Protein AF-A0A0N1HSX8-F1 (afdb_monomer_lite)

Sequence (85 aa):
MLSSDIFQNRDLVRYVLEQYTPTTLKEVVPIDVIMQRVPENYQHAICAMWLTSRYVYQTGIDSNEFDFFRYMTEVSNQVAKNAKQ

Structure (mmCIF, N/CA/C/O backbone):
data_AF-A0A0N1HSX8-F1
#
_entry.id   AF-A0A0N1HSX8-F1
#
loop_
_atom_site.group_PDB
_atom_site.id
_atom_site.type_symbol
_atom_site.label_atom_id
_atom_site.label_alt_id
_atom_site.label_comp_id
_atom_site.label_asym_id
_atom_site.label_entity_id
_atom_site.label_seq_id
_atom_site.pdbx_PDB_ins_code
_atom_site.Cartn_x
_atom_site.Cartn_y
_atom_site.Cartn_z
_atom_site.occupancy
_atom_site.B_iso_or_equiv
_atom_site.auth_seq_id
_atom_site.auth_comp_id
_atom_site.auth_asym_id
_atom_site.auth_atom_id
_atom_site.pdbx_PDB_model_num
ATOM 1 N N . MET A 1 1 ? 1.123 -19.754 -13.537 1.00 34.78 1 MET A N 1
ATOM 2 C CA . MET A 1 1 ? 0.624 -18.435 -13.093 1.00 34.78 1 MET A CA 1
ATOM 3 C C . MET A 1 1 ? 1.798 -17.708 -12.472 1.00 34.78 1 MET A C 1
ATOM 5 O O . MET A 1 1 ? 2.557 -18.361 -11.771 1.00 34.78 1 MET A O 1
ATOM 9 N N . LEU A 1 2 ? 2.000 -16.425 -12.772 1.00 32.66 2 LEU A N 1
ATOM 10 C CA . LEU A 1 2 ? 2.963 -15.589 -12.051 1.00 32.66 2 LEU A CA 1
ATOM 11 C C . LEU A 1 2 ? 2.459 -15.444 -10.607 1.00 32.66 2 LEU A C 1
ATOM 13 O O . LEU A 1 2 ? 1.699 -14.531 -10.298 1.00 32.66 2 LEU A O 1
ATOM 17 N N . SER A 1 3 ? 2.800 -16.409 -9.756 1.00 52.12 3 SER A N 1
ATOM 18 C CA . SER A 1 3 ? 2.569 -16.357 -8.316 1.00 52.12 3 SER A CA 1
ATOM 19 C C . SER A 1 3 ? 3.542 -15.325 -7.757 1.00 52.12 3 SER A C 1
ATOM 21 O O . SER A 1 3 ? 4.683 -15.644 -7.448 1.00 52.12 3 SER A O 1
ATOM 23 N N . SER A 1 4 ? 3.150 -14.053 -7.772 1.00 63.81 4 SER A N 1
ATOM 24 C CA . SER A 1 4 ? 3.975 -12.996 -7.197 1.00 63.81 4 SER A CA 1
ATOM 25 C C . SER A 1 4 ? 3.886 -13.084 -5.677 1.00 63.81 4 SER A C 1
ATOM 27 O O . SER A 1 4 ? 2.835 -12.801 -5.101 1.00 63.81 4 SER A O 1
ATOM 29 N N . ASP A 1 5 ? 4.994 -13.439 -5.028 1.00 78.62 5 ASP A N 1
ATOM 30 C CA . ASP A 1 5 ? 5.106 -13.512 -3.564 1.00 78.62 5 ASP A CA 1
ATOM 31 C C . ASP A 1 5 ? 5.121 -12.126 -2.897 1.00 78.62 5 ASP A C 1
ATOM 33 O O . ASP A 1 5 ? 5.285 -12.005 -1.685 1.00 78.62 5 ASP A O 1
ATOM 37 N N . ILE A 1 6 ? 4.929 -11.051 -3.667 1.00 81.62 6 ILE A N 1
ATOM 38 C CA . ILE A 1 6 ? 5.025 -9.674 -3.182 1.00 81.62 6 ILE A CA 1
ATOM 39 C C . ILE A 1 6 ? 4.065 -9.380 -2.023 1.00 81.62 6 ILE A C 1
ATOM 41 O O . ILE A 1 6 ? 4.416 -8.641 -1.105 1.00 81.62 6 ILE A O 1
ATOM 45 N N . PHE A 1 7 ? 2.882 -10.001 -2.024 1.00 85.62 7 PHE A N 1
ATOM 46 C CA . PHE A 1 7 ? 1.882 -9.813 -0.972 1.00 85.62 7 PHE A CA 1
ATOM 47 C C . PHE A 1 7 ? 2.076 -10.735 0.241 1.00 85.62 7 PHE A C 1
ATOM 49 O O . PHE A 1 7 ? 1.375 -10.576 1.234 1.00 85.62 7 PHE A O 1
ATOM 56 N N . GLN A 1 8 ? 3.083 -11.618 0.228 1.00 87.88 8 GLN A N 1
ATOM 57 C CA . GLN A 1 8 ? 3.535 -12.311 1.443 1.00 87.88 8 GLN A CA 1
ATOM 58 C C . GLN A 1 8 ? 4.212 -11.341 2.428 1.00 87.88 8 GLN A C 1
ATOM 60 O O . GLN A 1 8 ? 4.312 -11.621 3.624 1.00 87.88 8 GLN A O 1
ATOM 65 N N . ASN A 1 9 ? 4.654 -10.170 1.951 1.00 91.38 9 ASN A N 1
ATOM 66 C CA . ASN A 1 9 ? 5.152 -9.105 2.809 1.00 91.38 9 ASN A CA 1
ATOM 67 C C . ASN A 1 9 ? 3.991 -8.440 3.573 1.00 91.38 9 ASN A C 1
ATOM 69 O O . ASN A 1 9 ? 3.292 -7.564 3.059 1.00 91.38 9 ASN A O 1
ATOM 73 N N . ARG A 1 10 ? 3.818 -8.843 4.835 1.00 92.69 10 ARG A N 1
ATOM 74 C CA . ARG A 1 10 ? 2.763 -8.349 5.736 1.00 92.69 10 ARG A CA 1
ATOM 75 C C . ARG A 1 10 ? 2.854 -6.846 6.002 1.00 92.69 10 ARG A C 1
ATOM 77 O O . ARG A 1 10 ? 1.809 -6.218 6.152 1.00 92.69 10 ARG A O 1
ATOM 84 N N . ASP A 1 11 ? 4.055 -6.270 6.005 1.00 94.62 11 ASP A N 1
ATOM 85 C CA . ASP A 1 11 ? 4.248 -4.829 6.204 1.00 94.62 11 ASP A CA 1
ATOM 86 C C . ASP A 1 11 ? 3.761 -4.040 4.988 1.00 94.62 11 ASP A C 1
ATOM 88 O O . ASP A 1 11 ? 3.095 -3.017 5.140 1.00 94.62 11 ASP A O 1
ATOM 92 N N . LEU A 1 12 ? 4.015 -4.548 3.774 1.00 94.69 12 LEU A N 1
ATOM 93 C CA . LEU A 1 12 ? 3.461 -3.971 2.547 1.00 94.69 12 LEU A CA 1
ATOM 94 C C . LEU A 1 12 ? 1.930 -4.035 2.565 1.00 94.69 12 LEU A C 1
ATOM 96 O O . LEU A 1 12 ? 1.276 -3.033 2.282 1.00 94.69 12 LEU A O 1
ATOM 100 N N . VAL A 1 13 ? 1.357 -5.189 2.919 1.00 95.44 13 VAL A N 1
ATOM 101 C CA . VAL A 1 13 ? -0.103 -5.360 2.978 1.00 95.44 13 VAL A CA 1
ATOM 102 C C . VAL A 1 13 ? -0.725 -4.425 4.015 1.00 95.44 13 VAL A C 1
ATOM 104 O O . VAL A 1 13 ? -1.699 -3.739 3.700 1.00 95.44 13 VAL A O 1
ATOM 107 N N . ARG A 1 14 ? -0.151 -4.339 5.224 1.00 96.44 14 ARG A N 1
ATOM 108 C CA . ARG A 1 14 ? -0.605 -3.399 6.258 1.00 96.44 14 ARG A CA 1
ATOM 109 C C . ARG A 1 14 ? -0.541 -1.967 5.744 1.00 96.44 14 ARG A C 1
ATOM 111 O O . ARG A 1 14 ? -1.555 -1.279 5.780 1.00 96.44 14 ARG A O 1
ATOM 118 N N . TYR A 1 15 ? 0.609 -1.546 5.220 1.00 96.81 15 TYR A N 1
ATOM 119 C CA . TYR A 1 15 ? 0.799 -0.197 4.694 1.00 96.81 15 TYR A CA 1
ATOM 120 C C . TYR A 1 15 ? -0.250 0.145 3.630 1.00 96.81 15 TYR A C 1
ATOM 122 O O . TYR A 1 15 ? -0.910 1.179 3.723 1.00 96.81 15 TYR A O 1
ATOM 130 N N . VAL A 1 16 ? -0.472 -0.734 2.646 1.00 96.62 16 VAL A N 1
ATOM 131 C CA . VAL A 1 16 ? -1.466 -0.476 1.596 1.00 96.62 16 VAL A CA 1
ATOM 132 C C . VAL A 1 16 ? -2.879 -0.412 2.172 1.00 96.62 16 VAL A C 1
ATOM 134 O O . VAL A 1 16 ? -3.628 0.503 1.828 1.00 96.62 16 VAL A O 1
ATOM 137 N N . LEU A 1 17 ? -3.249 -1.320 3.079 1.00 96.44 17 LEU A N 1
ATOM 138 C CA . LEU A 1 17 ? -4.561 -1.274 3.725 1.00 96.44 17 LEU A CA 1
ATOM 139 C C . LEU A 1 17 ? -4.739 -0.006 4.570 1.00 96.44 17 LEU A C 1
ATOM 141 O O . LEU A 1 17 ? -5.833 0.556 4.572 1.00 96.44 17 LEU A O 1
ATOM 145 N N . GLU A 1 18 ? -3.699 0.505 5.228 1.00 95.81 18 GLU A N 1
ATOM 146 C CA . GLU A 1 18 ? -3.761 1.785 5.945 1.00 95.81 18 GLU A CA 1
ATOM 147 C C . GLU A 1 18 ? -3.997 2.970 5.009 1.00 95.81 18 GLU A C 1
ATOM 149 O O . GLU A 1 18 ? -4.765 3.874 5.357 1.00 95.81 18 GLU A O 1
ATOM 154 N N . GLN A 1 19 ? -3.349 2.976 3.840 1.00 95.50 19 GLN A N 1
A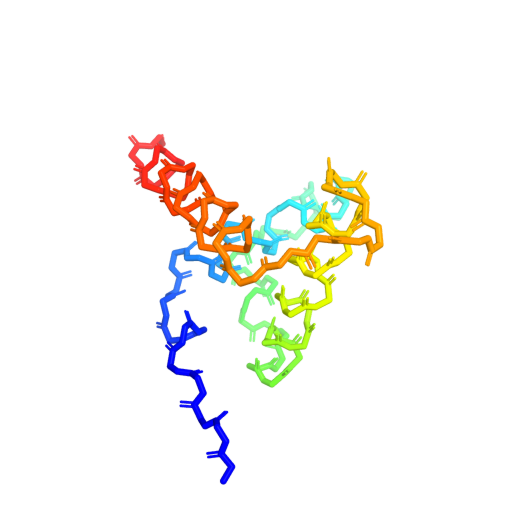TOM 155 C CA . GLN A 1 19 ? -3.517 4.029 2.836 1.00 95.50 19 GLN A CA 1
ATOM 156 C C . GLN A 1 19 ? -4.865 3.938 2.112 1.00 95.50 19 GLN A C 1
ATOM 158 O O . GLN A 1 19 ? -5.435 4.961 1.737 1.00 95.50 19 GLN A O 1
ATOM 163 N N . TYR A 1 20 ? -5.366 2.723 1.892 1.00 95.00 20 TYR A N 1
ATOM 164 C CA . TYR A 1 20 ? -6.632 2.465 1.210 1.00 95.00 20 TYR A CA 1
ATOM 165 C C . TYR A 1 20 ? -7.844 2.726 2.113 1.00 95.00 20 TYR A C 1
ATOM 167 O O . TYR A 1 20 ? -8.864 3.241 1.657 1.00 95.00 20 TYR A O 1
ATOM 175 N N . THR A 1 21 ? -7.748 2.366 3.394 1.00 95.62 21 THR A N 1
ATOM 176 C CA . THR A 1 21 ? -8.880 2.443 4.320 1.00 95.62 21 THR A CA 1
ATOM 177 C C . THR A 1 21 ? -9.200 3.903 4.665 1.00 95.62 21 THR A C 1
ATOM 179 O O . THR A 1 21 ? -8.322 4.613 5.171 1.00 95.62 21 THR A O 1
ATOM 182 N N . PRO A 1 22 ? -10.456 4.356 4.478 1.00 95.38 22 PRO A N 1
ATOM 183 C CA . PRO A 1 22 ? -10.878 5.700 4.863 1.00 95.38 22 PRO A CA 1
ATOM 184 C C . PRO A 1 22 ? -10.597 6.007 6.338 1.00 95.38 22 PRO A C 1
ATOM 186 O O . PRO A 1 22 ? -10.810 5.161 7.207 1.00 95.38 22 PRO A O 1
ATOM 189 N N . THR A 1 23 ? -10.168 7.235 6.640 1.00 95.00 23 THR A N 1
ATOM 190 C CA . THR A 1 23 ? -9.846 7.664 8.015 1.00 95.00 23 THR A CA 1
ATOM 191 C C . THR A 1 23 ? -11.014 7.466 8.978 1.00 95.00 23 THR A C 1
ATOM 193 O O . THR A 1 23 ? -10.816 6.920 10.056 1.00 95.00 23 THR A O 1
ATOM 196 N N . THR A 1 24 ? -12.237 7.778 8.546 1.00 96.81 24 THR A N 1
ATOM 197 C CA . THR A 1 24 ? -13.461 7.592 9.342 1.00 96.81 24 THR A CA 1
ATOM 198 C C . THR A 1 24 ? -13.702 6.138 9.746 1.00 96.81 24 THR A C 1
ATOM 200 O O . THR A 1 24 ? -14.234 5.873 10.818 1.00 96.81 24 THR A O 1
ATOM 203 N N . LEU A 1 25 ? -13.291 5.170 8.918 1.00 95.56 25 LEU A N 1
ATOM 204 C CA . LEU A 1 25 ? -13.387 3.751 9.258 1.00 95.56 25 LEU A CA 1
ATOM 205 C C . LEU A 1 25 ? -12.276 3.336 10.231 1.00 95.56 25 LEU A C 1
ATOM 207 O O . LEU A 1 25 ? -12.527 2.545 11.138 1.00 95.56 25 LEU A O 1
ATOM 211 N N . LYS A 1 26 ? -11.073 3.900 10.083 1.00 94.94 26 LYS A N 1
ATOM 212 C CA . LYS A 1 26 ? -9.942 3.643 10.990 1.00 94.94 26 LYS A CA 1
ATOM 213 C C . LYS A 1 26 ? -10.182 4.171 12.408 1.00 94.94 26 LYS A C 1
ATOM 215 O O . LYS A 1 26 ? -9.654 3.597 13.354 1.00 94.94 26 LYS A O 1
ATOM 220 N N . GLU A 1 27 ? -10.998 5.213 12.565 1.00 95.50 27 GLU A N 1
ATOM 221 C CA . GLU A 1 27 ? -11.403 5.751 13.875 1.00 95.50 27 GLU A CA 1
ATOM 222 C C . GLU A 1 27 ? -12.246 4.762 14.694 1.00 95.50 27 GLU A C 1
ATOM 224 O O . GLU A 1 27 ? -12.191 4.771 15.922 1.00 95.50 27 GLU A O 1
ATOM 229 N N . VAL A 1 28 ? -13.010 3.894 14.024 1.00 97.00 28 VAL A N 1
ATOM 230 C CA . VAL 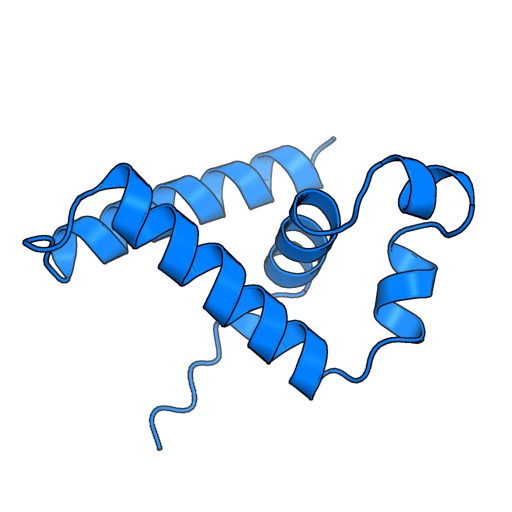A 1 28 ? -13.919 2.934 14.674 1.00 97.00 28 VAL A CA 1
ATOM 231 C C . VAL A 1 28 ? -13.417 1.491 14.622 1.00 97.00 28 VAL A C 1
ATOM 233 O O . VAL A 1 28 ? -13.792 0.678 15.469 1.00 97.00 28 VAL A O 1
ATOM 236 N N . VAL A 1 29 ? -12.575 1.147 13.643 1.00 96.19 29 VAL A N 1
ATOM 237 C CA . VAL A 1 29 ? -11.981 -0.185 13.489 1.00 96.19 29 VAL A CA 1
ATOM 238 C C . VAL A 1 29 ? -10.475 -0.044 13.227 1.00 96.19 29 VAL A C 1
ATOM 240 O O . VAL A 1 29 ? -10.088 0.362 12.131 1.00 96.19 29 VAL A O 1
ATOM 243 N N . PRO A 1 30 ? -9.613 -0.422 14.193 1.00 95.31 30 PRO A N 1
ATOM 244 C CA . PRO A 1 30 ? -8.164 -0.410 14.005 1.00 95.31 30 PRO A CA 1
ATOM 245 C C . PRO A 1 30 ? -7.722 -1.296 12.838 1.00 95.31 30 PRO A C 1
ATOM 247 O O . PRO A 1 30 ? -8.345 -2.326 12.561 1.00 95.31 30 PRO A O 1
ATOM 250 N N . ILE A 1 31 ? -6.605 -0.943 12.197 1.00 95.31 31 ILE A N 1
ATOM 251 C CA . ILE A 1 31 ? -6.128 -1.645 10.998 1.00 95.31 31 ILE A CA 1
ATOM 252 C C . ILE A 1 31 ? -5.901 -3.144 11.229 1.00 95.31 31 ILE A C 1
ATOM 254 O O . ILE A 1 31 ? -6.272 -3.956 10.386 1.00 95.31 31 ILE A O 1
ATOM 258 N N . ASP A 1 32 ? -5.397 -3.529 12.400 1.00 95.19 32 ASP A N 1
ATOM 259 C CA . ASP A 1 32 ? -5.172 -4.935 12.751 1.00 95.19 32 ASP A CA 1
ATOM 260 C C . ASP A 1 32 ? -6.463 -5.750 12.740 1.00 95.19 32 ASP A C 1
ATOM 262 O O . ASP A 1 32 ? -6.490 -6.894 12.287 1.00 95.19 32 ASP A O 1
ATOM 266 N N . VAL A 1 33 ? -7.565 -5.137 13.176 1.00 97.25 33 VAL A N 1
ATOM 267 C CA . VAL A 1 33 ? -8.887 -5.764 13.160 1.00 97.25 33 VAL A CA 1
ATOM 268 C C . VAL A 1 33 ? -9.405 -5.875 11.726 1.00 97.25 33 VAL A C 1
ATOM 270 O O . VAL A 1 33 ? -10.011 -6.886 11.371 1.00 97.25 33 VAL A O 1
ATOM 273 N N . ILE A 1 34 ? -9.143 -4.878 10.876 1.00 96.06 34 ILE A N 1
ATOM 274 C CA . ILE A 1 34 ? -9.479 -4.939 9.444 1.00 96.06 34 ILE A CA 1
ATOM 275 C C . ILE A 1 34 ? -8.718 -6.090 8.776 1.00 96.06 34 ILE A C 1
ATOM 277 O O . ILE A 1 34 ? -9.338 -6.922 8.117 1.00 96.06 34 ILE A O 1
ATOM 281 N N . MET A 1 35 ? -7.408 -6.198 9.007 1.00 95.94 35 MET A N 1
ATOM 282 C CA . MET A 1 35 ? -6.567 -7.273 8.465 1.00 95.94 35 MET A CA 1
ATOM 283 C C . MET A 1 35 ? -6.986 -8.669 8.942 1.00 95.94 35 MET A C 1
ATOM 285 O O . MET A 1 35 ? -6.774 -9.645 8.229 1.00 95.94 35 MET A O 1
ATOM 289 N N . GLN A 1 36 ? -7.573 -8.792 10.133 1.00 97.12 36 GLN A N 1
ATOM 290 C CA . GLN A 1 36 ? -8.118 -10.063 10.621 1.00 97.12 36 GLN A CA 1
ATOM 291 C C . GLN A 1 36 ? -9.474 -10.407 9.991 1.00 97.12 36 GLN A C 1
ATOM 293 O O . GLN A 1 36 ? -9.764 -11.577 9.756 1.00 97.12 36 GLN A O 1
ATOM 298 N N . ARG A 1 37 ? -10.326 -9.403 9.743 1.00 96.19 37 ARG A N 1
ATOM 299 C CA . ARG A 1 37 ? -11.694 -9.602 9.231 1.00 96.19 37 ARG A CA 1
ATOM 300 C C . ARG A 1 37 ? -11.753 -9.776 7.719 1.00 96.19 37 ARG A C 1
ATOM 302 O O . ARG A 1 37 ? -12.652 -10.454 7.229 1.00 96.19 37 ARG A O 1
ATOM 309 N N . VAL A 1 38 ? -10.850 -9.134 6.982 1.00 95.62 38 VAL A N 1
ATOM 310 C CA . VAL A 1 38 ? -10.821 -9.189 5.518 1.00 95.62 38 VAL A CA 1
ATOM 311 C C . VAL A 1 38 ? -10.079 -10.454 5.075 1.00 95.62 38 VAL A C 1
ATOM 313 O O . VAL A 1 38 ? -8.917 -10.616 5.437 1.00 95.62 38 VAL A O 1
ATOM 316 N N . PRO A 1 39 ? -10.691 -11.338 4.270 1.00 96.31 39 PRO A N 1
ATOM 317 C CA . PRO A 1 39 ? -10.001 -12.482 3.679 1.00 96.31 39 PRO A CA 1
ATOM 318 C C . PRO A 1 39 ? -8.717 -12.099 2.930 1.00 96.31 39 PRO A C 1
ATOM 320 O O . PRO A 1 39 ? -8.681 -11.104 2.207 1.00 96.31 39 PRO A O 1
ATOM 323 N N . GLU A 1 40 ? -7.673 -12.914 3.073 1.00 93.75 40 GLU A N 1
ATOM 324 C CA . GLU A 1 40 ? -6.335 -12.663 2.514 1.00 93.75 40 GLU A CA 1
ATOM 325 C C . GLU A 1 40 ? -6.357 -12.400 0.999 1.00 93.75 40 GLU A C 1
ATOM 327 O O . GLU A 1 40 ? -5.746 -11.451 0.511 1.00 93.75 40 GLU A O 1
ATOM 332 N N . ASN A 1 41 ? -7.146 -13.171 0.247 1.00 93.69 41 ASN A N 1
ATOM 333 C CA . ASN A 1 41 ? -7.299 -12.983 -1.196 1.00 93.69 41 ASN A CA 1
ATOM 334 C C . ASN A 1 41 ? -7.852 -11.593 -1.567 1.00 93.69 41 ASN A C 1
ATOM 336 O O . ASN A 1 41 ? -7.452 -11.028 -2.586 1.00 93.69 41 ASN A O 1
ATOM 340 N N . TYR A 1 42 ? -8.728 -11.013 -0.744 1.00 95.56 42 TYR A N 1
ATOM 341 C CA . TYR A 1 42 ? -9.206 -9.647 -0.945 1.00 95.56 42 TYR A CA 1
ATOM 342 C C . TYR A 1 42 ? -8.169 -8.608 -0.540 1.00 95.56 42 TYR A C 1
ATOM 344 O O . TYR A 1 42 ? -8.058 -7.589 -1.219 1.00 95.56 42 TYR A O 1
ATOM 352 N N . GLN A 1 43 ? -7.366 -8.866 0.495 1.00 95.19 43 GLN A N 1
ATOM 353 C CA . GLN A 1 43 ? -6.235 -7.993 0.825 1.00 95.19 43 GLN A CA 1
ATOM 354 C C . GLN A 1 43 ? -5.269 -7.899 -0.362 1.00 95.19 43 GLN A C 1
ATOM 356 O O . GLN A 1 43 ? -4.877 -6.799 -0.749 1.00 95.19 43 GLN A O 1
ATOM 361 N N . HIS A 1 44 ? -4.964 -9.028 -1.010 1.00 94.06 44 HIS A N 1
ATOM 362 C CA . HIS A 1 44 ? -4.114 -9.065 -2.204 1.00 94.06 44 HIS A CA 1
ATOM 363 C C . HIS A 1 44 ? -4.739 -8.319 -3.389 1.00 94.06 44 HIS A C 1
ATOM 365 O O . HIS A 1 44 ? -4.053 -7.553 -4.065 1.00 94.06 44 HIS A O 1
ATOM 371 N N . ALA A 1 45 ? -6.045 -8.486 -3.618 1.00 94.56 45 ALA A N 1
ATOM 372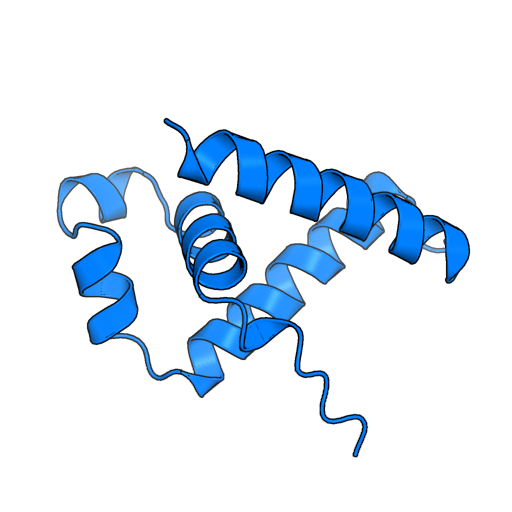 C CA . ALA A 1 45 ? -6.757 -7.763 -4.671 1.00 94.56 45 ALA A CA 1
ATOM 373 C C . ALA A 1 45 ? -6.741 -6.240 -4.442 1.00 94.56 45 ALA A C 1
ATOM 375 O O . ALA A 1 45 ? -6.480 -5.481 -5.377 1.00 94.56 45 ALA A O 1
ATOM 376 N N . ILE A 1 46 ? -6.960 -5.795 -3.199 1.00 95.38 46 ILE A N 1
ATOM 377 C CA . ILE A 1 46 ? -6.860 -4.381 -2.809 1.00 95.38 46 ILE A CA 1
ATOM 378 C C . ILE A 1 46 ? -5.437 -3.871 -3.038 1.00 95.38 46 ILE A C 1
ATOM 380 O O . ILE A 1 46 ? -5.264 -2.801 -3.619 1.00 95.38 46 ILE A O 1
ATOM 384 N N . CYS A 1 47 ? -4.420 -4.643 -2.641 1.00 95.62 47 CYS A N 1
ATOM 385 C CA . CYS A 1 47 ? -3.028 -4.253 -2.834 1.00 95.62 47 CYS A CA 1
ATOM 386 C C . CYS A 1 47 ? -2.685 -4.069 -4.314 1.00 95.62 47 CYS A C 1
ATOM 388 O O . CYS A 1 47 ? -2.136 -3.033 -4.688 1.00 95.62 47 CYS A O 1
ATOM 390 N N . ALA A 1 48 ? -3.057 -5.030 -5.161 1.00 93.81 48 ALA A N 1
ATOM 391 C CA . ALA A 1 48 ? -2.850 -4.936 -6.602 1.00 93.81 48 ALA A CA 1
ATOM 392 C C . ALA A 1 48 ? -3.553 -3.702 -7.192 1.00 93.81 48 ALA A C 1
ATOM 394 O O . ALA A 1 48 ? -2.921 -2.894 -7.867 1.00 93.81 48 ALA A O 1
ATOM 395 N N . MET A 1 49 ? -4.837 -3.506 -6.878 1.00 95.00 49 MET A N 1
ATOM 396 C CA . MET A 1 49 ? -5.623 -2.371 -7.372 1.00 95.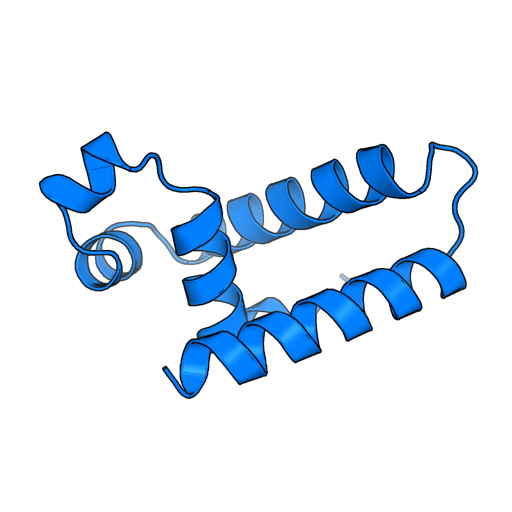00 49 MET A CA 1
ATOM 397 C C . MET A 1 49 ? -5.032 -1.021 -6.943 1.00 95.00 49 MET A C 1
ATOM 399 O O . MET A 1 49 ? -4.874 -0.118 -7.771 1.00 95.00 49 MET A O 1
ATOM 403 N N . TRP A 1 50 ? -4.665 -0.877 -5.670 1.00 96.00 50 TRP A N 1
ATOM 404 C CA . TRP A 1 50 ? -4.128 0.370 -5.127 1.00 96.00 50 TRP A CA 1
ATOM 405 C C . TRP A 1 50 ? -2.749 0.711 -5.708 1.00 96.00 50 TRP A C 1
ATOM 407 O O . TRP A 1 50 ? -2.520 1.854 -6.107 1.00 96.00 50 TRP A O 1
ATOM 417 N N . LEU A 1 51 ? -1.854 -0.279 -5.817 1.00 94.88 51 LEU A N 1
ATOM 418 C CA . LEU A 1 51 ? -0.521 -0.090 -6.401 1.00 94.88 51 LEU A CA 1
ATOM 419 C C . LEU A 1 51 ? -0.609 0.248 -7.891 1.00 94.88 51 LEU A C 1
ATOM 421 O O . LEU A 1 51 ? -0.014 1.225 -8.340 1.00 94.88 51 LEU A O 1
ATOM 425 N N . THR A 1 52 ? -1.385 -0.521 -8.659 1.00 92.31 52 THR A N 1
ATOM 426 C CA . THR A 1 52 ? -1.510 -0.312 -10.106 1.00 92.31 52 THR A CA 1
ATOM 427 C C . THR A 1 52 ? -2.175 1.021 -10.424 1.00 92.31 52 THR A C 1
ATOM 429 O O . THR A 1 52 ? -1.676 1.753 -11.275 1.00 92.31 52 THR A O 1
ATOM 432 N N . SER A 1 53 ? -3.262 1.378 -9.732 1.00 93.75 53 SER A N 1
ATOM 433 C CA . SER A 1 53 ? -3.939 2.657 -9.978 1.00 93.75 53 SER A CA 1
ATOM 434 C C . SER A 1 53 ? -3.012 3.845 -9.713 1.00 93.75 53 SER A C 1
ATOM 436 O O . SER A 1 53 ? -2.893 4.721 -10.567 1.00 93.75 53 SER A O 1
ATOM 438 N N . ARG A 1 54 ? -2.289 3.859 -8.586 1.00 94.38 54 ARG A N 1
ATOM 439 C CA . ARG A 1 54 ? -1.327 4.933 -8.284 1.00 94.38 54 ARG A CA 1
ATOM 440 C C . ARG A 1 54 ? -0.163 4.965 -9.259 1.00 94.38 54 ARG A C 1
ATOM 442 O O . ARG A 1 54 ? 0.204 6.053 -9.682 1.00 94.38 54 ARG A O 1
ATOM 449 N N . TYR A 1 55 ? 0.385 3.811 -9.630 1.00 94.75 55 TYR A N 1
ATOM 450 C CA . TYR A 1 55 ? 1.442 3.739 -10.634 1.00 94.75 55 TYR A CA 1
ATOM 451 C C . TYR A 1 55 ? 1.002 4.382 -11.955 1.00 94.75 55 TYR A C 1
ATOM 453 O O . TYR A 1 55 ? 1.676 5.292 -12.437 1.00 94.75 55 TYR A O 1
ATOM 461 N N . VAL A 1 56 ? -0.159 3.986 -12.487 1.00 93.25 56 VAL A N 1
ATOM 462 C CA . VAL A 1 56 ? -0.690 4.519 -13.753 1.00 93.25 56 VAL A CA 1
ATOM 463 C C . VAL A 1 56 ? -0.956 6.022 -13.654 1.00 93.25 56 VAL A C 1
ATOM 465 O O . VAL A 1 56 ? -0.574 6.769 -14.552 1.00 93.25 56 VAL A O 1
ATOM 468 N N . TYR A 1 57 ? -1.551 6.497 -12.556 1.00 92.62 57 TYR A N 1
ATOM 469 C CA . TYR A 1 57 ? -1.797 7.933 -12.374 1.00 92.62 57 TYR A CA 1
ATOM 470 C C . TYR A 1 57 ? -0.515 8.753 -12.166 1.00 92.62 57 TYR A C 1
ATOM 472 O O . TYR A 1 57 ? -0.487 9.922 -12.539 1.00 92.62 57 TYR A O 1
ATOM 480 N N . GLN A 1 58 ? 0.534 8.173 -11.578 1.00 90.12 58 GLN A N 1
ATOM 481 C CA . GLN A 1 58 ? 1.797 8.868 -11.312 1.00 90.12 58 GLN A CA 1
ATOM 482 C C . GLN A 1 58 ? 2.725 8.893 -12.533 1.00 90.12 58 GLN A C 1
ATOM 484 O O . GLN A 1 58 ? 3.441 9.872 -12.731 1.00 90.12 58 GLN A O 1
ATOM 489 N N . THR A 1 59 ? 2.741 7.821 -13.325 1.00 90.12 59 THR A N 1
ATOM 490 C CA . THR A 1 59 ? 3.726 7.622 -14.404 1.00 90.12 59 THR A CA 1
ATOM 491 C C . THR A 1 59 ? 3.139 7.753 -15.809 1.00 90.12 59 THR A C 1
ATOM 493 O O . THR A 1 59 ? 3.892 7.906 -16.767 1.00 90.12 59 THR A O 1
ATOM 496 N N . GLY A 1 60 ? 1.810 7.771 -15.941 1.00 88.81 60 GLY A N 1
ATOM 497 C CA . GLY A 1 60 ? 1.120 7.817 -17.228 1.00 88.81 60 GLY A CA 1
ATOM 498 C C . GLY A 1 60 ? 0.934 6.434 -17.858 1.00 88.81 60 GLY A C 1
ATOM 499 O O . GLY A 1 60 ? 1.430 5.423 -17.362 1.00 88.81 60 GLY A O 1
ATOM 500 N N . ILE A 1 61 ? 0.179 6.391 -18.960 1.00 83.00 61 ILE A N 1
ATOM 501 C CA . ILE A 1 61 ? -0.200 5.140 -19.640 1.00 83.00 61 ILE A CA 1
ATOM 502 C C . ILE A 1 61 ? 0.929 4.542 -20.497 1.00 83.00 61 ILE A C 1
ATOM 504 O O . ILE A 1 61 ? 0.912 3.347 -20.762 1.00 83.00 61 ILE A O 1
ATOM 508 N N . ASP A 1 62 ? 1.921 5.356 -20.873 1.00 86.75 62 ASP A N 1
ATOM 509 C CA . ASP A 1 62 ? 3.085 4.958 -21.684 1.00 86.75 62 ASP A CA 1
ATOM 510 C C . ASP A 1 62 ? 4.279 4.480 -20.829 1.00 86.75 62 ASP A C 1
ATOM 512 O O . ASP A 1 62 ? 5.420 4.425 -21.292 1.00 86.75 62 ASP A O 1
ATOM 516 N N . SER A 1 63 ? 4.036 4.184 -19.553 1.00 88.50 63 SER A N 1
ATOM 517 C CA . SER A 1 63 ? 5.048 3.758 -18.587 1.00 88.50 63 SER A CA 1
ATOM 518 C C . SER A 1 63 ? 5.499 2.308 -18.820 1.00 88.50 63 SER A C 1
ATOM 520 O O . SER A 1 63 ? 4.751 1.478 -19.340 1.00 88.50 63 SER A O 1
ATOM 522 N N . ASN A 1 64 ? 6.754 2.000 -18.469 1.00 90.56 64 ASN A N 1
ATOM 523 C CA . ASN A 1 64 ? 7.373 0.689 -18.727 1.00 90.56 64 ASN A CA 1
ATOM 524 C C . ASN A 1 64 ? 7.799 -0.048 -17.442 1.00 90.56 64 ASN A C 1
ATOM 526 O O . ASN A 1 64 ? 7.605 0.422 -16.316 1.00 90.56 64 ASN A O 1
ATOM 530 N N . GLU A 1 65 ? 8.433 -1.212 -17.598 1.00 90.56 65 GLU A N 1
ATOM 531 C CA . GLU A 1 65 ? 8.815 -2.071 -16.474 1.00 90.56 65 GLU A CA 1
ATOM 532 C C . GLU A 1 65 ? 9.857 -1.415 -15.549 1.00 90.56 65 GLU A C 1
ATOM 534 O O . GLU A 1 65 ? 9.832 -1.643 -14.337 1.00 90.56 65 GLU A O 1
ATOM 539 N N . PHE A 1 66 ? 10.746 -0.563 -16.077 1.00 92.44 66 PHE A N 1
ATOM 540 C CA . PHE A 1 66 ? 11.705 0.192 -15.262 1.00 92.44 66 PHE A CA 1
ATOM 541 C C . PHE A 1 66 ? 11.022 1.285 -14.438 1.00 92.44 66 PHE A C 1
ATOM 543 O O . PHE A 1 66 ? 11.421 1.520 -13.294 1.00 92.44 66 PHE A O 1
ATOM 550 N N . ASP A 1 67 ? 9.995 1.940 -14.985 1.00 93.88 67 ASP A N 1
ATOM 551 C CA . ASP A 1 67 ? 9.161 2.876 -14.223 1.00 93.88 67 ASP A CA 1
ATOM 552 C C . ASP A 1 67 ? 8.450 2.154 -13.081 1.00 93.88 67 ASP A C 1
ATOM 554 O O . ASP A 1 67 ? 8.462 2.630 -11.943 1.00 93.88 67 ASP A O 1
ATOM 558 N N . PHE A 1 68 ? 7.890 0.974 -13.361 1.00 92.06 68 PHE A N 1
ATOM 559 C CA . PHE A 1 68 ? 7.232 0.162 -12.342 1.00 92.06 68 PHE A CA 1
ATOM 560 C C . PHE A 1 68 ? 8.214 -0.281 -11.251 1.00 92.06 68 PHE A C 1
ATOM 562 O O . PHE A 1 68 ? 7.910 -0.192 -10.060 1.00 92.06 68 PHE A O 1
ATOM 569 N N . PHE A 1 69 ? 9.424 -0.697 -11.632 1.00 92.38 69 PHE A N 1
ATOM 570 C CA . PHE A 1 69 ? 10.469 -1.063 -10.679 1.00 92.38 69 PHE A CA 1
ATOM 571 C C . PHE A 1 69 ? 10.865 0.108 -9.764 1.00 92.38 69 PHE A C 1
ATOM 573 O O . PHE A 1 69 ? 10.964 -0.064 -8.543 1.00 92.38 69 PHE A O 1
ATOM 580 N N . ARG A 1 70 ? 11.056 1.313 -10.323 1.00 94.62 70 ARG A N 1
ATOM 581 C CA . ARG A 1 70 ? 11.326 2.524 -9.527 1.00 94.62 70 ARG A CA 1
ATOM 582 C C . ARG A 1 70 ? 10.174 2.835 -8.576 1.00 94.62 70 ARG A C 1
ATOM 584 O O . ARG A 1 70 ? 10.416 3.004 -7.382 1.00 94.62 70 ARG A O 1
ATOM 591 N N . TYR A 1 71 ? 8.942 2.819 -9.079 1.00 95.44 71 TYR A N 1
ATOM 592 C CA . TYR A 1 71 ? 7.737 3.024 -8.276 1.00 95.44 71 TYR A CA 1
ATOM 593 C C . TYR A 1 71 ? 7.665 2.045 -7.091 1.00 95.44 71 TYR A C 1
ATOM 595 O O . TYR A 1 71 ? 7.518 2.459 -5.940 1.00 95.44 71 TYR A O 1
ATOM 603 N N . MET A 1 72 ? 7.856 0.747 -7.333 1.00 94.31 72 MET A N 1
ATOM 604 C CA . MET A 1 72 ? 7.824 -0.264 -6.269 1.00 94.31 72 MET A CA 1
ATOM 605 C C . MET A 1 72 ? 8.982 -0.124 -5.272 1.00 94.31 72 MET A C 1
ATOM 607 O O . MET A 1 72 ? 8.810 -0.411 -4.084 1.00 94.31 72 MET A O 1
ATOM 611 N N . THR A 1 73 ? 10.147 0.350 -5.719 1.00 94.62 73 THR A N 1
ATOM 612 C CA . THR A 1 73 ? 11.281 0.672 -4.837 1.00 94.62 73 THR A CA 1
ATOM 613 C C . THR A 1 73 ? 10.935 1.836 -3.905 1.00 94.62 73 THR A C 1
ATOM 615 O O . THR A 1 73 ? 11.192 1.771 -2.700 1.00 94.62 73 THR A O 1
ATOM 618 N N . GLU A 1 74 ? 10.297 2.886 -4.426 1.00 95.44 74 GLU A N 1
ATOM 619 C CA . GLU A 1 74 ? 9.816 4.016 -3.624 1.00 95.44 74 GLU A CA 1
ATOM 620 C C . GLU A 1 74 ? 8.762 3.583 -2.601 1.00 95.44 74 GLU A C 1
ATOM 622 O O . GLU A 1 74 ? 8.870 3.950 -1.428 1.00 95.44 74 GLU A O 1
ATOM 627 N N . VAL A 1 75 ? 7.788 2.765 -3.015 1.00 95.44 75 VAL A N 1
ATOM 628 C CA . VAL A 1 75 ? 6.780 2.184 -2.113 1.00 95.44 75 VAL A CA 1
ATOM 629 C C . VAL A 1 75 ? 7.456 1.366 -1.013 1.00 95.44 75 VAL A C 1
ATOM 631 O O . VAL A 1 75 ? 7.170 1.574 0.163 1.00 95.44 75 VAL A O 1
ATOM 634 N N . SER A 1 76 ? 8.408 0.497 -1.356 1.00 93.81 76 SER A N 1
ATOM 635 C CA . SER A 1 76 ? 9.115 -0.341 -0.375 1.00 93.81 76 SER A CA 1
ATOM 636 C C . SER A 1 76 ? 9.882 0.498 0.654 1.00 93.81 76 SER A C 1
ATOM 638 O O . SER A 1 76 ? 9.867 0.200 1.850 1.00 93.81 76 SER A O 1
ATOM 640 N N . ASN A 1 77 ? 10.492 1.603 0.218 1.00 95.44 77 ASN A N 1
ATOM 641 C CA . ASN A 1 77 ? 11.144 2.555 1.115 1.00 95.44 77 ASN A CA 1
ATOM 642 C C . ASN A 1 77 ? 10.145 3.265 2.044 1.00 95.44 77 ASN A C 1
ATOM 644 O O . ASN A 1 77 ? 10.488 3.569 3.187 1.00 95.44 77 ASN A O 1
ATOM 648 N N . GLN A 1 78 ? 8.925 3.548 1.580 1.00 95.00 78 GLN A N 1
ATOM 649 C CA . GLN A 1 78 ? 7.865 4.131 2.412 1.00 95.00 78 GLN A CA 1
ATOM 650 C C . GLN A 1 78 ? 7.342 3.131 3.444 1.00 95.00 78 GLN A C 1
ATOM 652 O O . GLN A 1 78 ? 7.218 3.493 4.613 1.00 95.00 78 GLN A O 1
ATOM 657 N N . VAL A 1 79 ? 7.133 1.873 3.044 1.00 94.75 79 VAL A N 1
ATOM 658 C CA . VAL A 1 79 ? 6.772 0.772 3.953 1.00 94.75 79 VAL A CA 1
ATOM 659 C C . VAL A 1 79 ? 7.811 0.649 5.070 1.00 94.75 79 VAL A C 1
ATOM 661 O O . VAL A 1 79 ? 7.463 0.682 6.247 1.00 94.75 79 VAL A O 1
ATOM 664 N N . ALA A 1 80 ? 9.102 0.617 4.723 1.00 92.62 80 ALA A N 1
ATOM 665 C CA . ALA A 1 80 ? 10.185 0.512 5.702 1.00 92.62 80 ALA A CA 1
ATOM 666 C C . ALA A 1 80 ? 10.296 1.72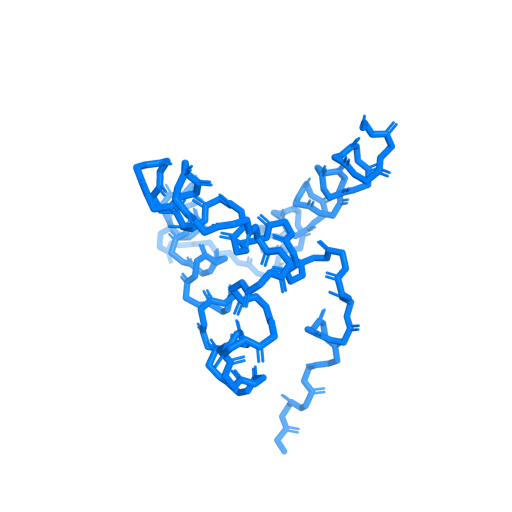5 6.648 1.00 92.62 80 ALA A C 1
ATOM 668 O O . ALA A 1 80 ? 10.829 1.595 7.751 1.00 92.62 80 ALA A O 1
ATOM 669 N N . LYS A 1 81 ? 9.839 2.911 6.225 1.00 91.38 81 LYS A N 1
ATOM 670 C CA . LYS A 1 81 ? 9.763 4.104 7.085 1.00 91.38 81 LYS A CA 1
ATOM 671 C C . LYS A 1 81 ? 8.574 4.028 8.038 1.00 91.38 81 LYS A C 1
ATOM 673 O O . LYS A 1 81 ? 8.745 4.325 9.213 1.00 91.38 81 LYS A O 1
ATOM 678 N N . ASN A 1 82 ? 7.411 3.616 7.538 1.00 86.81 82 ASN A N 1
ATOM 679 C CA . ASN A 1 82 ? 6.184 3.492 8.321 1.00 86.81 82 ASN A CA 1
ATOM 680 C C . ASN A 1 82 ? 6.303 2.395 9.395 1.00 86.81 82 ASN A C 1
ATOM 682 O O . ASN A 1 82 ? 5.933 2.630 10.533 1.00 86.81 82 ASN A O 1
ATOM 686 N N . ALA A 1 83 ? 6.950 1.265 9.089 1.00 78.38 83 ALA A N 1
ATOM 687 C CA . ALA A 1 83 ? 7.183 0.185 10.055 1.00 78.38 83 ALA A CA 1
ATOM 688 C C . ALA A 1 83 ? 8.128 0.551 11.223 1.00 78.38 83 ALA A C 1
ATOM 690 O O . ALA A 1 83 ? 8.219 -0.190 12.199 1.00 78.38 83 ALA A O 1
ATOM 691 N N . LYS A 1 84 ? 8.877 1.658 11.119 1.00 67.31 84 LYS A N 1
ATOM 692 C CA . LYS A 1 84 ? 9.779 2.160 12.174 1.00 67.31 84 LYS A CA 1
ATOM 693 C C . LYS A 1 84 ? 9.141 3.240 13.050 1.00 67.31 84 LYS A C 1
ATOM 695 O O . LYS A 1 84 ? 9.814 3.734 13.956 1.00 67.31 84 LYS A O 1
ATOM 700 N N . GLN A 1 85 ? 7.918 3.650 12.727 1.00 53.94 85 GLN A N 1
ATOM 701 C CA . GLN A 1 85 ? 7.185 4.729 13.377 1.00 53.94 85 GLN A CA 1
ATOM 702 C C . GLN A 1 85 ? 6.144 4.154 14.337 1.00 53.94 85 GLN A C 1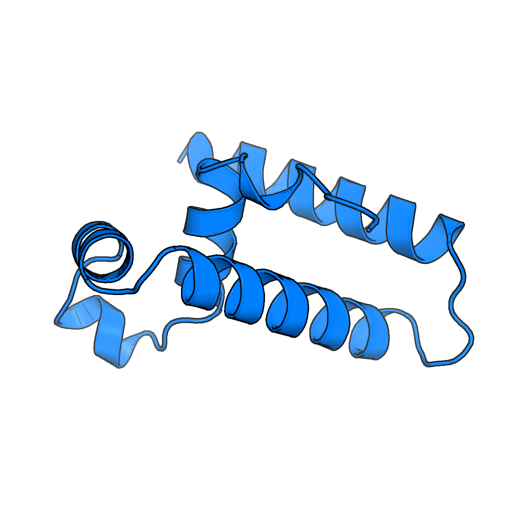
ATOM 704 O O . GLN A 1 85 ? 5.957 4.781 15.403 1.00 53.94 85 GLN A O 1
#

Organism: Leptomonas seymouri (NCBI:txid5684)

pLDDT: mean 90.33, std 12.06, range [32.66, 97.25]

Secondary structure (DSSP, 8-state):
----GGGG-HHHHHHHHHHHS-HHHHTTS-HHHHHHHS-HHHHHHHHHHHHHHHHHHHH-TT--HHHHHHHHHHHHHHHHHHTT-

Foldseek 3Di:
DPPPCPLVPPLLLLVLQVVPDDPVVCVVAPSVRVVVPDDSVVSVVSSVVSLVVCLCVVPHPPDDPVSSVVSVVVSVVVSVVVVVD

Radius of gyration: 13.57 Å; chains: 1; bounding box: 26×27×36 Å